Protein 1TXY (pdb70)

Sequence (170 aa):
TNRLVLSGTVCRAPLRKVSPSGIPHCQFVLEHRSVQEEAGFHRQAWCQPVIVSGHENQAITHSITVGSRITVQGFISCKVLHAEQIELITNRLVLSGTVCRAPLRKPHCQFVLEHRSVQEEAGFHRQAWCQPVIVSGHENQAITHSITVGSRITVQGFISCHVLHAEQIE

Nearest PDB structures (foldseek):
  7d8j-assembly1_B-2  TM=7.706E-01  e=7.312E-07  Staphylococcus aureus subsp. aureus ED98
  7dep-assembly1_B-2  TM=7.641E-01  e=1.452E-06  Staphylococcus aureus subsp. aureus ED98
  1x3g-assembly1_A-2  TM=7.595E-01  e=1.701E-06  Mycolicibacterium smegmatis
  3vdy-assembly1_A-2  TM=7.771E-01  e=6.708E-06  Bacillus subtilis
  1ue5-assembly1_A-2  TM=7.489E-01  e=1.023E-05  Mycobacterium tuberculosis

InterPro domains:
  IPR000424 Primosome PriB/single-strand DNA-binding [PS50935] (1-101)
  IPR000424 Primosome PriB/single-strand DNA-binding [cd04496] (6-100)
  IPR012340 Nucleic acid-binding, OB-fold [G3DSA:2.40.50.140] (1-104)
  IPR012340 Nucleic acid-binding, OB-fold [SSF50249] (1-103)
  IPR023646 Primosomal replication protein PriB [MF_00720] (2-100)
  IPR023646 Primosomal replication protein PriB [PF22657] (3-95)
  IPR023646 Primosomal replication protein PriB [PIRSF003135] (1-101)
  IPR023646 Primosomal replication protein PriB [TIGR04418] (3-99)

Structure (mmCIF, N/CA/C/O backbone):
data_1TXY
#
_entry.id   1TXY
#
_cell.length_a   49.902
_cell.length_b   60.294
_cell.length_c   66.304
_cell.angle_alpha   90.00
_cell.angle_beta   90.00
_cell.angle_gamma   90.00
#
_symmetry.space_group_name_H-M   'P 21 21 21'
#
loop_
_entity.id
_entity.type
_entity.pdbx_description
1 polymer 'Primosomal replication protein n'
2 water water
#
loop_
_atom_site.group_PDB
_atom_site.id
_atom_site.type_symbol
_atom_site.label_atom_id
_atom_site.label_alt_id
_atom_site.label_comp_id
_atom_site.label_asym_id
_atom_site.label_entity_id
_atom_site.label_seq_id
_atom_site.pdbx_PDB_ins_code
_atom_site.Cartn_x
_atom_site.Cartn_y
_atom_site.Cartn_z
_atom_site.occupancy
_atom_site.B_iso_or_equiv
_atom_site.auth_seq_id
_atom_site.auth_comp_id
_atom_site.auth_asym_id
_atom_site.auth_atom_id
_atom_site.pdbx_PDB_model_num
ATOM 9 N N . THR A 1 2 ? 42.176 4.274 25.317 1.00 20.54 2 THR A N 1
ATOM 10 C CA . THR A 1 2 ? 41.474 4.846 24.200 1.00 18.14 2 THR A CA 1
ATOM 11 C C . THR A 1 2 ? 41.430 4.013 22.885 1.00 16.43 2 THR A C 1
A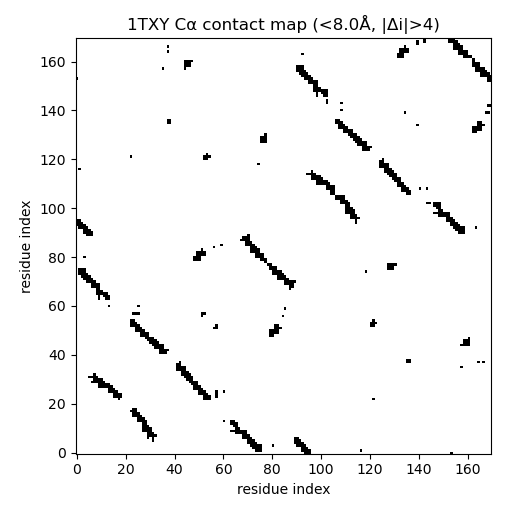TOM 12 O O . THR A 1 2 ? 42.419 3.405 22.441 1.00 14.57 2 THR A O 1
ATOM 16 N N . ASN A 1 3 ? 40.274 4.033 22.271 1.00 14.18 3 ASN A N 1
ATOM 17 C CA . ASN A 1 3 ? 39.988 3.388 21.004 1.00 12.04 3 ASN A CA 1
ATOM 18 C C . ASN A 1 3 ? 38.765 4.100 20.497 1.00 11.88 3 ASN A C 1
ATOM 19 O O . ASN A 1 3 ? 37.647 3.714 20.819 1.00 11.85 3 ASN A O 1
ATOM 24 N N . ARG A 1 4 ? 38.980 5.137 19.701 1.00 11.23 4 ARG A N 1
ATOM 25 C CA . ARG A 1 4 ? 37.881 5.940 19.170 1.00 11.58 4 ARG A CA 1
ATOM 26 C C . ARG A 1 4 ? 38.198 6.418 17.740 1.00 11.17 4 ARG A C 1
ATOM 27 O O . ARG A 1 4 ? 39.187 7.108 17.512 1.00 10.27 4 ARG A O 1
ATOM 35 N N . LEU A 1 5 ? 37.354 6.024 16.811 1.0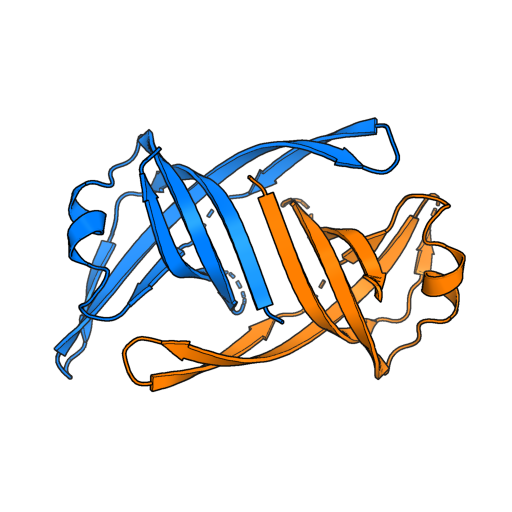0 9.09 5 LEU A N 1
ATOM 36 C CA . LEU A 1 5 ? 37.449 6.496 15.435 1.00 10.66 5 LEU A CA 1
ATOM 37 C C . LEU A 1 5 ? 36.191 7.284 15.087 1.00 10.06 5 LEU A C 1
ATOM 38 O O . LEU A 1 5 ? 35.081 6.858 15.396 1.00 10.12 5 LEU A O 1
ATOM 43 N N . VAL A 1 6 ? 36.389 8.431 14.486 1.00 9.80 6 VAL A N 1
ATOM 44 C CA . VAL A 1 6 ? 35.276 9.218 13.906 1.00 10.20 6 VAL A CA 1
ATOM 45 C C . VAL A 1 6 ? 35.622 9.348 12.465 1.00 10.26 6 VAL A C 1
ATOM 46 O O . VAL A 1 6 ? 36.727 9.852 12.109 1.00 10.04 6 VAL A O 1
ATOM 50 N N . LEU A 1 7 ? 34.716 8.887 11.609 1.00 9.80 7 LEU A N 1
ATOM 51 C CA . LEU A 1 7 ? 34.982 8.838 10.183 1.00 10.96 7 LEU A CA 1
ATOM 52 C C . LEU A 1 7 ? 33.718 9.208 9.413 1.00 11.04 7 LEU A C 1
ATOM 53 O O . LEU A 1 7 ? 32.674 8.606 9.604 1.00 10.33 7 LEU A O 1
ATOM 58 N N . SER A 1 8 ? 33.830 10.227 8.562 1.00 11.44 8 SER A N 1
ATOM 59 C CA . SER A 1 8 ? 32.711 10.580 7.699 1.00 12.44 8 SER A CA 1
ATOM 60 C C . SER A 1 8 ? 32.958 9.931 6.340 1.00 12.84 8 SER A C 1
ATOM 61 O O . SER A 1 8 ? 34.089 9.584 6.007 1.00 13.36 8 SER A O 1
ATOM 64 N N . GLY A 1 9 ? 31.912 9.775 5.555 1.00 12.32 9 GLY A N 1
ATOM 65 C CA . GLY A 1 9 ? 32.064 9.230 4.227 1.00 12.68 9 GLY A CA 1
ATOM 66 C C . GLY A 1 9 ? 30.735 8.999 3.563 1.00 12.00 9 GLY A C 1
ATOM 67 O O . GLY A 1 9 ? 29.698 9.481 4.046 1.00 12.29 9 GLY A O 1
ATOM 68 N N . THR A 1 10 ? 30.765 8.255 2.477 1.00 11.29 10 THR A N 1
ATOM 69 C CA . THR A 1 10 ? 29.540 7.937 1.743 1.00 12.03 10 THR A CA 1
ATOM 70 C C . THR A 1 10 ? 29.317 6.435 1.834 1.00 11.92 10 THR A C 1
ATOM 71 O O . THR A 1 10 ? 30.257 5.657 1.633 1.00 11.72 10 THR A O 1
ATOM 75 N N . VAL A 1 11 ? 28.100 6.023 2.152 1.00 10.66 11 VAL A N 1
ATOM 76 C CA . VAL A 1 11 ? 27.808 4.604 2.228 1.00 12.82 11 VAL A CA 1
ATOM 77 C C . VAL A 1 11 ? 27.941 4.017 0.828 1.00 13.72 11 VAL A C 1
ATOM 78 O O . VAL A 1 11 ? 27.356 4.548 -0.126 1.00 12.89 11 VAL A O 1
ATOM 82 N N . CYS A 1 12 ? 28.778 2.988 0.689 1.00 13.01 12 CYS A N 1
ATOM 83 C CA . CYS A 1 12 ? 28.988 2.376 -0.635 1.00 14.50 12 CYS A CA 1
ATOM 84 C C . CYS A 1 12 ? 28.394 0.970 -0.690 1.00 15.06 12 CYS A C 1
ATOM 85 O O . CYS A 1 12 ? 28.419 0.322 -1.720 1.00 14.23 12 CYS A O 1
ATOM 88 N N . ARG A 1 13 ? 27.905 0.493 0.446 1.00 15.46 13 ARG A N 1
ATOM 89 C CA . ARG A 1 13 ? 27.209 -0.798 0.496 1.00 16.63 13 ARG A CA 1
ATOM 90 C C . ARG A 1 13 ? 26.059 -0.713 1.471 1.00 16.25 13 ARG A C 1
ATOM 91 O O . ARG A 1 13 ? 26.266 -0.385 2.649 1.00 16.75 13 ARG A O 1
ATOM 99 N N . ALA A 1 14 ? 24.857 -0.989 0.988 1.00 16.34 14 ALA A N 1
ATOM 100 C CA . ALA A 1 14 ? 23.649 -0.907 1.792 1.00 17.47 14 ALA A CA 1
ATOM 101 C C . ALA A 1 14 ? 23.665 -1.866 2.995 1.00 17.32 14 ALA A C 1
ATOM 102 O O . ALA A 1 14 ? 24.297 -2.899 2.959 1.00 17.42 14 ALA A O 1
ATOM 104 N N . PRO A 1 15 ? 22.980 -1.480 4.058 1.00 17.28 15 PRO A N 1
ATOM 105 C CA . PRO A 1 15 ? 22.904 -2.293 5.269 1.00 18.16 15 PRO A CA 1
ATOM 106 C C . PRO A 1 15 ? 22.381 -3.707 5.021 1.00 19.01 15 PRO A C 1
ATOM 107 O O . PRO A 1 15 ? 21.356 -3.913 4.373 1.00 18.56 15 PRO A O 1
ATOM 111 N N . LEU A 1 16 ? 23.163 -4.675 5.174 1.00 19.24 16 LEU A N 1
ATOM 112 C CA . LEU A 1 16 ? 22.780 -6.068 5.422 1.00 20.35 16 LEU A CA 1
ATOM 113 C C . LEU A 1 16 ? 22.337 -6.247 6.878 1.00 21.01 16 LEU A C 1
ATOM 114 O O . LEU A 1 16 ? 23.100 -5.944 7.812 1.00 20.76 16 LEU A O 1
ATOM 119 N N . ARG A 1 17 ? 21.112 -6.766 7.050 1.00 20.51 17 ARG A N 1
ATOM 120 C CA . ARG A 1 17 ? 20.577 -6.902 8.385 1.00 21.58 17 ARG A CA 1
ATOM 121 C C . ARG A 1 17 ? 20.234 -8.314 8.822 1.00 22.01 17 ARG A C 1
ATOM 122 O O . ARG A 1 17 ? 19.806 -9.148 8.022 1.00 21.58 17 ARG A O 1
ATOM 130 N N . LYS A 1 18 ? 20.454 -8.583 10.111 1.00 21.93 18 LYS A N 1
ATOM 131 C CA . LYS A 1 18 ? 20.139 -9.890 10.662 1.00 21.45 18 LYS A CA 1
ATOM 132 C C . LYS A 1 18 ? 19.943 -9.817 12.161 1.00 20.46 18 LYS A C 1
ATOM 133 O O . LYS A 1 18 ? 20.279 -8.820 12.796 1.00 19.41 18 LYS A O 1
ATOM 139 N N . VAL A 1 19 ? 19.357 -10.870 12.719 1.00 19.39 19 VAL A N 1
ATOM 140 C CA . VAL A 1 19 ? 19.118 -10.952 14.144 1.00 19.02 19 VAL A CA 1
ATOM 141 C C . VAL A 1 19 ? 19.676 -12.261 14.657 1.00 18.79 19 VAL A C 1
ATOM 142 O O . VAL A 1 19 ? 19.546 -13.293 14.009 1.00 18.53 19 VAL A O 1
ATOM 146 N N . SER A 1 20 ? 20.362 -12.216 15.799 1.00 17.63 20 SER A N 1
ATOM 147 C CA . SER A 1 20 ? 20.917 -13.425 16.363 1.00 17.26 20 SER A CA 1
ATOM 148 C C . SER A 1 20 ? 19.800 -14.244 17.003 1.00 16.81 20 SER A C 1
ATOM 149 O O . SER A 1 20 ? 18.724 -13.720 17.264 1.00 15.97 20 SER A O 1
ATOM 152 N N . PRO A 1 21 ? 20.059 -15.520 17.264 1.00 16.87 21 PRO A N 1
ATOM 153 C CA . PRO A 1 21 ? 19.074 -16.375 17.936 1.00 17.45 21 PRO A CA 1
ATOM 154 C C . PRO A 1 21 ? 18.586 -15.745 19.248 1.00 17.50 21 PRO A C 1
ATOM 155 O O . PRO A 1 21 ? 17.381 -15.780 19.522 1.00 17.42 21 PRO A O 1
ATOM 159 N N . SER A 1 22 ? 19.496 -15.158 20.027 1.00 17.07 22 SER A N 1
ATOM 160 C CA . SER A 1 22 ? 19.124 -14.541 21.315 1.00 18.60 22 SER A CA 1
ATOM 161 C C . SER A 1 22 ? 18.296 -13.246 21.150 1.00 19.12 22 SER A C 1
ATOM 162 O O . SER A 1 22 ? 17.860 -12.655 22.144 1.00 19.54 22 SER A O 1
ATOM 165 N N . GLY A 1 23 ? 18.097 -12.816 19.909 1.00 17.72 23 GLY A N 1
ATOM 166 C CA . GLY A 1 23 ? 17.278 -11.657 19.631 1.00 18.24 23 GLY A CA 1
ATOM 167 C C . GLY A 1 23 ? 18.025 -10.336 19.498 1.00 18.28 23 GLY A C 1
ATOM 168 O O . GLY A 1 23 ? 17.424 -9.263 19.626 1.00 18.44 23 GLY A O 1
ATOM 169 N N . ILE A 1 24 ? 19.333 -10.397 19.239 1.00 17.29 24 ILE A N 1
ATOM 170 C CA . ILE A 1 24 ? 20.116 -9.184 19.083 1.00 17.24 24 ILE A CA 1
ATOM 171 C C . ILE A 1 24 ? 20.240 -8.811 17.604 1.00 16.84 24 ILE A C 1
ATOM 172 O O . ILE A 1 24 ? 20.818 -9.551 16.830 1.00 16.18 24 ILE A O 1
ATOM 177 N N . PRO A 1 25 ? 19.695 -7.659 17.234 1.00 16.63 25 PRO A N 1
ATOM 178 C CA . PRO A 1 25 ? 19.765 -7.186 15.844 1.00 17.23 25 PRO A CA 1
ATOM 179 C C . PRO A 1 25 ? 21.164 -6.704 15.495 1.00 17.11 25 PRO A C 1
ATOM 180 O O . PRO A 1 25 ? 21.849 -6.124 16.353 1.00 16.02 25 PRO A O 1
ATOM 184 N N . HIS A 1 26 ? 21.594 -7.010 14.280 1.00 16.58 26 HIS A N 1
ATOM 185 C CA . HIS A 1 26 ? 22.905 -6.566 13.786 1.00 18.11 26 HIS A CA 1
ATOM 186 C C . HIS A 1 26 ? 22.718 -6.005 12.380 1.00 18.13 26 HIS A C 1
ATOM 187 O O . HIS A 1 26 ? 21.965 -6.563 11.571 1.00 17.44 26 HIS A O 1
ATOM 194 N N . CYS A 1 27 ? 23.412 -4.904 12.090 1.00 17.04 27 CYS A N 1
ATOM 195 C CA . CYS A 1 27 ? 23.329 -4.287 10.795 1.00 18.65 27 CYS A CA 1
ATOM 196 C C . CYS A 1 27 ? 24.751 -3.971 10.335 1.00 18.21 27 CYS A C 1
ATOM 197 O O . CYS A 1 27 ? 25.560 -3.403 11.114 1.00 17.11 27 CYS A O 1
ATOM 200 N N . GLN A 1 28 ? 25.075 -4.378 9.117 1.00 16.15 28 GLN A N 1
ATOM 201 C CA . GLN A 1 28 ? 26.404 -4.193 8.580 1.00 15.94 28 GLN A CA 1
ATOM 202 C C . GLN A 1 28 ? 26.392 -3.485 7.213 1.00 15.28 28 GLN A C 1
ATOM 203 O O . GLN A 1 28 ? 25.690 -3.893 6.287 1.00 14.23 28 GLN A O 1
ATOM 209 N N . PHE A 1 29 ? 27.180 -2.419 7.102 1.00 14.20 29 PHE A N 1
ATOM 210 C CA . PHE A 1 29 ? 27.307 -1.722 5.830 1.00 12.95 29 PHE A CA 1
ATOM 211 C C . PHE A 1 29 ? 28.766 -1.293 5.643 1.00 12.45 29 PHE A C 1
ATOM 212 O O . PHE A 1 29 ? 29.599 -1.567 6.487 1.00 12.79 29 PHE A O 1
ATOM 220 N N . VAL A 1 30 ? 29.080 -0.680 4.518 1.00 12.06 30 VAL A N 1
ATOM 221 C CA . VAL A 1 30 ? 30.440 -0.227 4.263 1.00 11.48 30 VAL A CA 1
ATOM 222 C C . VAL A 1 30 ? 30.436 1.288 4.022 1.00 11.90 30 VAL A C 1
ATOM 223 O O . VAL A 1 30 ? 29.603 1.806 3.278 1.00 11.23 30 VAL A O 1
ATOM 227 N N . LEU A 1 31 ? 31.384 1.977 4.647 1.00 11.08 31 LEU A N 1
ATOM 228 C CA . LEU A 1 31 ? 31.494 3.419 4.553 1.00 11.33 31 LEU A CA 1
ATOM 229 C C . LEU A 1 31 ? 32.734 3.786 3.759 1.00 11.98 31 LEU A C 1
ATOM 230 O O . LEU A 1 31 ? 33.862 3.455 4.155 1.00 11.16 31 LEU A O 1
ATOM 235 N N . GLU A 1 32 ? 32.535 4.476 2.638 1.00 10.81 32 GLU A N 1
ATOM 236 C CA . GLU A 1 32 ? 33.628 4.913 1.821 1.00 11.56 32 GLU A CA 1
ATOM 237 C C . GLU A 1 32 ? 34.081 6.324 2.175 1.00 11.71 32 GLU A C 1
ATOM 238 O O . GLU A 1 32 ? 33.362 7.299 1.952 1.00 10.83 32 GLU A O 1
ATOM 244 N N . HIS A 1 33 ? 35.291 6.427 2.701 1.00 11.11 33 HIS A N 1
ATOM 245 C CA . HIS A 1 33 ? 35.833 7.721 3.074 1.00 12.41 33 HIS A CA 1
ATOM 246 C C . HIS A 1 33 ? 36.829 8.251 2.053 1.00 13.02 33 HIS A C 1
ATOM 247 O O . HIS A 1 33 ? 37.696 7.516 1.563 1.00 12.71 33 HIS A O 1
ATOM 254 N N . ARG A 1 34 ? 36.663 9.529 1.695 1.00 13.65 34 ARG A N 1
ATOM 255 C CA . ARG A 1 34 ? 37.638 10.196 0.850 1.00 16.67 34 ARG A CA 1
ATOM 256 C C . ARG A 1 34 ? 37.784 11.632 1.321 1.00 17.79 34 ARG A C 1
ATOM 257 O O . ARG A 1 34 ? 36.786 12.318 1.611 1.00 18.32 34 ARG A O 1
ATOM 265 N N . SER A 1 35 ? 39.020 12.096 1.446 1.00 16.65 35 SER A N 1
ATOM 266 C CA . SER A 1 35 ? 39.239 13.461 1.881 1.00 16.69 35 SER A CA 1
ATOM 267 C C . SER A 1 35 ? 40.673 13.863 1.667 1.00 16.28 35 SER A C 1
ATOM 268 O O . SER A 1 35 ? 41.528 13.026 1.342 1.00 16.10 35 SER A O 1
ATOM 271 N N . VAL A 1 36 ? 40.943 15.142 1.846 1.00 16.43 36 VAL A N 1
ATOM 272 C CA . VAL A 1 36 ? 42.324 15.603 1.857 1.00 16.55 36 VAL A CA 1
ATOM 273 C C . VAL A 1 36 ? 42.656 15.912 3.299 1.00 16.68 36 VAL A C 1
ATOM 274 O O . VAL A 1 36 ? 41.883 16.569 3.989 1.00 17.46 36 VAL A O 1
ATOM 278 N N . GLN A 1 37 ? 43.767 15.374 3.779 1.00 14.48 37 GLN A N 1
ATOM 279 C CA . GLN A 1 37 ? 44.191 15.585 5.139 1.00 15.31 37 GLN A CA 1
ATOM 280 C C . GLN A 1 37 ? 45.533 16.302 5.126 1.00 16.37 37 GLN A C 1
ATOM 281 O O . GLN A 1 37 ? 46.260 16.238 4.133 1.00 15.33 37 GLN A O 1
ATOM 287 N N . GLU A 1 38 ? 45.855 16.963 6.225 1.00 16.26 38 GLU A N 1
ATOM 288 C CA . GLU A 1 38 ? 47.149 17.593 6.352 1.00 18.48 38 GLU A CA 1
ATOM 289 C C . GLU A 1 38 ? 48.077 16.693 7.155 1.00 18.41 38 GLU A C 1
ATOM 290 O O . GLU A 1 38 ? 47.669 16.119 8.151 1.00 19.41 38 GLU A O 1
ATOM 296 N N . GLU A 1 39 ? 49.306 16.550 6.686 1.00 17.90 39 GLU A N 1
ATOM 297 C CA . GLU A 1 39 ? 50.312 15.774 7.379 1.00 18.88 39 GLU A CA 1
ATOM 298 C C . GLU A 1 39 ? 51.661 16.460 7.213 1.00 18.65 39 GLU A C 1
ATOM 299 O O . GLU A 1 39 ? 52.143 16.677 6.086 1.00 17.65 39 GLU A O 1
ATOM 305 N N . ALA A 1 40 ? 52.269 16.836 8.327 1.00 18.44 40 ALA A N 1
ATOM 306 C CA . ALA A 1 40 ? 53.582 17.490 8.274 1.00 17.67 40 ALA A CA 1
ATOM 307 C C . ALA A 1 40 ? 53.611 18.670 7.287 1.00 17.57 40 ALA A C 1
ATOM 308 O O . ALA A 1 40 ? 54.607 18.889 6.613 1.00 17.06 40 ALA A O 1
ATOM 310 N N . GLY A 1 41 ? 52.503 19.402 7.197 1.00 16.47 41 GLY A N 1
ATOM 311 C CA . GLY A 1 41 ? 52.440 20.571 6.348 1.00 17.98 41 GLY A CA 1
ATOM 312 C C . GLY A 1 41 ? 52.057 20.372 4.885 1.00 17.89 41 GLY A C 1
ATOM 313 O O . GLY A 1 41 ? 51.895 21.361 4.162 1.00 18.71 41 GLY A O 1
ATOM 314 N N . PHE A 1 42 ? 51.942 19.129 4.441 1.00 16.73 42 PHE A N 1
ATOM 315 C CA . PHE A 1 42 ? 51.567 18.845 3.045 1.00 16.77 42 PHE A CA 1
ATOM 316 C C . PHE A 1 42 ? 50.170 18.226 3.021 1.00 16.86 42 PHE A C 1
ATOM 317 O O . PHE A 1 42 ? 49.777 17.570 3.977 1.00 15.74 42 PHE A O 1
ATOM 325 N N . HIS A 1 43 ? 49.438 18.472 1.938 1.00 15.26 43 HIS A N 1
ATOM 326 C CA . HIS A 1 43 ? 48.098 17.905 1.754 1.00 16.85 43 HIS A CA 1
ATOM 327 C C . HIS A 1 43 ? 48.205 16.560 1.050 1.00 17.60 43 HIS A C 1
ATOM 328 O O . HIS A 1 43 ? 48.891 16.424 0.032 1.00 17.90 43 HIS A O 1
ATOM 335 N N . ARG A 1 44 ? 47.499 15.579 1.580 1.00 17.42 44 ARG A N 1
ATOM 336 C CA . ARG A 1 44 ? 47.540 14.232 1.061 1.00 17.91 44 ARG A CA 1
ATOM 337 C C . ARG A 1 44 ? 46.120 13.662 1.036 1.00 17.22 44 ARG A C 1
ATOM 338 O O . ARG A 1 44 ? 45.308 13.971 1.914 1.00 16.86 44 ARG A O 1
ATOM 346 N N . GLN A 1 45 ? 45.838 12.850 0.035 1.00 16.67 45 GLN A N 1
ATOM 347 C CA . GLN A 1 45 ? 44.532 12.208 -0.101 1.00 16.64 45 GLN A CA 1
ATOM 348 C C . GLN A 1 45 ? 44.460 11.019 0.864 1.00 16.27 45 GLN A C 1
ATOM 349 O O . GLN A 1 45 ? 45.409 10.248 0.991 1.00 14.69 45 GLN A O 1
ATOM 355 N N . ALA A 1 46 ? 43.363 10.931 1.597 1.00 15.18 46 ALA A N 1
ATOM 356 C CA . ALA A 1 46 ? 43.129 9.786 2.468 1.00 15.15 46 ALA A CA 1
ATOM 357 C C . ALA A 1 46 ? 41.886 9.069 1.925 1.00 14.73 46 ALA A C 1
ATOM 358 O O . ALA A 1 46 ? 40.906 9.710 1.570 1.00 15.02 46 ALA A O 1
ATOM 360 N N . TRP A 1 47 ? 41.966 7.756 1.841 1.00 14.13 47 TRP A N 1
ATOM 361 C CA . TRP A 1 47 ? 40.876 6.945 1.321 1.00 15.12 47 TRP A CA 1
ATOM 362 C C . TRP A 1 47 ? 40.789 5.647 2.088 1.00 14.69 47 TRP A C 1
ATOM 363 O O . TRP A 1 47 ? 41.807 5.041 2.406 1.00 13.66 47 TRP A O 1
ATOM 374 N N . CYS A 1 48 ? 39.560 5.248 2.408 1.00 14.21 48 CYS A N 1
ATOM 375 C CA . CYS A 1 48 ? 39.321 3.982 3.065 1.00 15.88 48 CYS A CA 1
ATOM 376 C C . CYS A 1 48 ? 37.894 3.496 2.824 1.00 15.11 48 CYS A C 1
ATOM 377 O O . CYS A 1 48 ? 36.966 4.301 2.759 1.00 15.84 48 CYS A O 1
ATOM 380 N N . GLN A 1 49 ? 37.736 2.190 2.678 1.00 13.55 49 GLN A N 1
ATOM 381 C CA . GLN A 1 49 ? 36.431 1.566 2.606 1.00 13.36 49 GLN A CA 1
ATOM 382 C C . GLN A 1 49 ? 36.301 0.811 3.929 1.00 12.58 49 GLN A C 1
ATOM 383 O O . GLN A 1 49 ? 36.969 -0.207 4.120 1.00 12.90 49 GLN A O 1
ATOM 397 N N . PRO A 1 51 ? 34.204 -1.160 6.811 1.00 9.38 51 PRO A N 1
ATOM 398 C CA . PRO A 1 51 ? 33.024 -1.923 7.214 1.00 9.38 51 PRO A CA 1
ATOM 399 C C . PRO A 1 51 ? 32.547 -1.368 8.549 1.00 9.36 51 PRO A C 1
ATOM 400 O O . PRO A 1 51 ? 33.373 -1.039 9.422 1.00 8.85 51 PRO A O 1
ATOM 404 N N . VAL A 1 52 ? 31.259 -1.210 8.697 1.00 8.85 52 VAL A N 1
ATOM 405 C CA . VAL A 1 52 ? 30.696 -0.698 9.908 1.00 10.08 52 VAL A CA 1
ATOM 406 C C . VAL A 1 52 ? 29.638 -1.694 10.411 1.00 10.63 52 VAL A C 1
ATOM 407 O O . VAL A 1 52 ? 28.857 -2.227 9.617 1.00 10.21 52 VAL A O 1
ATOM 411 N N . ILE A 1 53 ? 29.629 -1.947 11.708 1.00 10.32 53 ILE A N 1
ATOM 412 C CA . ILE A 1 53 ? 28.588 -2.762 12.302 1.00 11.16 53 ILE A CA 1
ATOM 413 C C . ILE A 1 53 ? 27.853 -1.997 13.383 1.00 11.54 53 ILE A C 1
ATOM 414 O O . ILE A 1 53 ? 28.472 -1.297 14.209 1.00 11.60 53 ILE A O 1
ATOM 419 N N . VAL A 1 54 ? 26.544 -2.066 13.346 1.00 10.92 54 VAL A N 1
ATOM 420 C CA . VAL A 1 54 ? 25.704 -1.443 14.328 1.00 13.25 54 VAL A CA 1
ATOM 421 C C . VAL A 1 54 ? 24.979 -2.590 15.038 1.00 14.64 54 VAL A C 1
ATOM 422 O O . VAL A 1 54 ? 24.188 -3.293 14.441 1.00 14.30 54 VAL A O 1
ATOM 426 N N . SER A 1 55 ? 25.295 -2.792 16.309 1.00 15.63 55 SER A N 1
ATOM 427 C CA . SER A 1 55 ? 24.730 -3.895 17.063 1.00 17.08 55 SER A CA 1
ATOM 428 C C . SER A 1 55 ? 23.871 -3.392 18.227 1.00 18.51 55 SER A C 1
ATOM 429 O O . SER A 1 55 ? 24.121 -2.331 18.784 1.00 18.53 55 SER A O 1
ATOM 432 N N . GLY A 1 56 ? 22.865 -4.179 18.597 1.00 19.40 56 GLY A N 1
ATOM 433 C CA . GLY A 1 56 ? 21.979 -3.796 19.681 1.00 20.70 56 GLY A CA 1
ATOM 434 C C . GLY A 1 56 ? 20.763 -3.075 19.161 1.00 21.76 56 GLY A C 1
ATOM 435 O O . GLY A 1 56 ? 20.747 -2.620 18.006 1.00 22.16 56 GLY A O 1
ATOM 436 N N . HIS A 1 57 ? 19.751 -2.954 20.001 1.00 22.59 57 HIS A N 1
ATOM 437 C CA . HIS A 1 57 ? 18.472 -2.371 19.595 1.00 24.57 57 HIS A CA 1
ATOM 438 C C . HIS A 1 57 ? 18.522 -0.869 19.384 1.00 25.21 57 HIS A C 1
ATOM 439 O O . HIS A 1 57 ? 17.870 -0.338 18.484 1.00 25.36 57 HIS A O 1
ATOM 446 N N . GLU A 1 58 ? 19.336 -0.201 20.182 1.0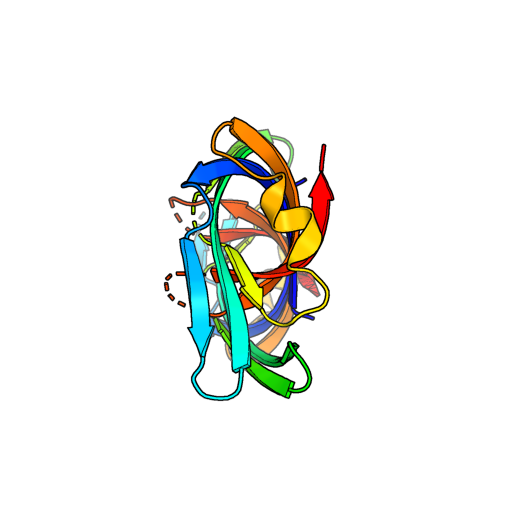0 26.28 58 GLU A N 1
ATOM 447 C CA . GLU A 1 58 ? 19.270 1.265 20.333 1.00 27.13 58 GLU A CA 1
ATOM 448 C C . GLU A 1 58 ? 19.628 2.103 19.122 1.00 27.29 58 GLU A C 1
ATOM 449 O O . GLU A 1 58 ? 19.191 3.255 19.018 1.00 28.15 58 GLU A O 1
ATOM 455 N N . ASN A 1 59 ? 20.432 1.559 18.217 1.00 26.26 59 ASN A N 1
ATOM 456 C CA . ASN A 1 59 ? 20.840 2.330 17.058 1.00 26.01 59 ASN A CA 1
ATOM 457 C C . ASN A 1 59 ? 20.317 1.784 15.738 1.00 24.16 59 ASN A C 1
ATOM 458 O O . ASN A 1 59 ? 20.735 2.250 14.677 1.00 24.05 59 ASN A O 1
ATOM 463 N N . GLN A 1 60 ? 19.411 0.817 15.810 1.00 21.94 60 GLN A N 1
ATOM 464 C CA . GLN A 1 60 ? 18.870 0.192 14.596 1.00 21.56 60 GLN A CA 1
ATOM 465 C C . GLN A 1 60 ? 17.988 1.142 13.806 1.00 20.55 60 GLN A C 1
ATOM 466 O O . GLN A 1 60 ? 18.042 1.160 12.571 1.00 20.18 60 GLN A O 1
ATOM 472 N N . ALA A 1 61 ? 17.185 1.927 14.517 1.00 19.87 61 ALA A N 1
ATOM 473 C CA . ALA A 1 61 ? 16.232 2.851 13.873 1.00 19.38 61 ALA A CA 1
ATOM 474 C C . ALA A 1 61 ? 16.850 3.710 12.755 1.00 18.82 61 ALA A C 1
ATOM 475 O O . ALA A 1 61 ? 16.371 3.665 11.595 1.00 18.14 61 ALA A O 1
ATOM 477 N N . ILE A 1 62 ? 17.858 4.514 13.102 1.00 17.73 62 ILE A N 1
ATOM 478 C CA . ILE A 1 62 ? 18.477 5.438 12.142 1.00 17.97 62 ILE A CA 1
ATOM 479 C C . ILE A 1 62 ? 19.009 4.708 10.899 1.00 17.79 62 ILE A C 1
ATOM 480 O O . ILE A 1 62 ? 18.974 5.224 9.791 1.00 18.58 62 ILE A O 1
ATOM 485 N N . THR A 1 63 ? 19.444 3.485 11.105 1.00 17.26 63 THR A N 1
ATOM 486 C CA . THR A 1 63 ? 20.003 2.649 10.066 1.00 17.88 63 THR A CA 1
ATOM 487 C C . THR A 1 63 ? 19.095 2.506 8.850 1.00 17.39 63 THR A C 1
ATOM 488 O O . THR A 1 63 ? 19.581 2.328 7.744 1.00 17.56 63 THR A O 1
ATOM 492 N N . HIS A 1 64 ? 17.778 2.554 9.058 1.00 16.50 64 HIS A N 1
ATOM 493 C CA . HIS A 1 64 ? 16.827 2.412 7.949 1.00 17.36 64 HIS A CA 1
ATOM 494 C C . HIS A 1 64 ? 16.774 3.615 7.023 1.00 17.19 64 HIS A C 1
ATOM 495 O O . HIS A 1 64 ? 16.077 3.595 6.017 1.00 16.83 64 HIS A O 1
ATOM 502 N N . SER A 1 65 ? 17.505 4.663 7.380 1.00 17.08 65 SER A N 1
ATOM 503 C CA . SER A 1 65 ? 17.577 5.861 6.535 1.00 17.28 65 SER A CA 1
ATOM 504 C C . SER A 1 65 ? 18.896 5.895 5.788 1.00 17.89 65 SER A C 1
ATOM 505 O O . SER A 1 65 ? 19.220 6.881 5.101 1.00 18.37 65 SER A O 1
ATOM 508 N N . ILE A 1 66 ? 19.673 4.822 5.927 1.00 17.63 66 ILE A N 1
ATOM 509 C CA . ILE A 1 66 ? 20.974 4.738 5.278 1.00 17.74 66 ILE A CA 1
ATOM 510 C C . ILE A 1 66 ? 20.921 3.841 4.042 1.00 18.09 66 ILE A C 1
ATOM 511 O O . ILE A 1 66 ? 20.603 2.659 4.139 1.00 18.59 66 ILE A O 1
ATOM 516 N N . THR A 1 67 ? 21.228 4.410 2.883 1.00 17.87 67 THR A N 1
ATOM 517 C CA . THR A 1 67 ? 21.321 3.637 1.644 1.00 17.94 67 THR A CA 1
ATOM 518 C C . THR A 1 67 ? 22.636 3.986 0.978 1.00 16.76 67 THR A C 1
ATOM 519 O O . THR A 1 67 ? 23.345 4.858 1.438 1.00 15.85 67 THR A O 1
ATOM 523 N N . VAL A 1 68 ? 22.956 3.300 -0.114 1.00 16.44 68 VAL A N 1
ATOM 524 C CA . VAL A 1 68 ? 24.147 3.639 -0.888 1.00 15.12 68 VAL A CA 1
ATOM 525 C C . VAL A 1 68 ? 24.001 5.093 -1.376 1.00 14.82 68 VAL A C 1
ATOM 526 O O . VAL A 1 68 ? 22.978 5.462 -1.946 1.00 14.85 68 VAL A O 1
ATOM 530 N N . GLY A 1 69 ? 25.028 5.921 -1.134 1.00 13.95 69 GLY A N 1
ATOM 531 C CA . GLY A 1 69 ? 24.956 7.325 -1.485 1.00 12.65 69 GLY A CA 1
ATOM 532 C C . GLY A 1 69 ? 24.743 8.206 -0.274 1.00 12.15 69 GLY A C 1
ATOM 533 O O . GLY A 1 69 ? 25.035 9.392 -0.321 1.00 11.63 69 GLY A O 1
ATOM 534 N N . SER A 1 70 ? 24.274 7.611 0.829 1.00 11.72 70 SER A N 1
ATOM 535 C CA . SER A 1 70 ? 24.083 8.336 2.077 1.00 11.86 70 SER A CA 1
ATOM 536 C C . SER A 1 70 ? 25.401 8.867 2.653 1.00 12.32 70 SER A C 1
ATOM 537 O O . SER A 1 70 ? 26.378 8.116 2.812 1.00 11.87 70 SER A O 1
ATOM 540 N N . ARG A 1 71 ? 25.424 10.146 2.980 1.00 10.77 71 ARG A N 1
ATOM 541 C CA . ARG A 1 71 ? 26.595 10.724 3.633 1.00 12.85 71 ARG A CA 1
ATOM 542 C C . ARG A 1 71 ? 26.387 10.723 5.147 1.00 12.34 71 ARG A C 1
ATOM 543 O O . ARG A 1 71 ? 25.392 11.269 5.655 1.00 11.50 71 ARG A O 1
ATOM 551 N N . ILE A 1 72 ? 27.297 10.077 5.867 1.00 11.56 72 ILE A N 1
ATOM 552 C CA . ILE A 1 72 ? 27.169 9.965 7.314 1.00 11.26 72 ILE A CA 1
ATOM 553 C C . ILE A 1 72 ? 28.503 10.097 8.009 1.00 11.95 72 ILE A C 1
ATOM 554 O O . ILE A 1 72 ? 29.553 10.088 7.361 1.00 12.36 72 ILE A O 1
ATOM 559 N N . THR A 1 73 ? 28.448 10.225 9.332 1.00 11.47 73 THR A N 1
ATOM 560 C CA . THR A 1 73 ? 29.635 10.222 10.185 1.00 12.49 73 THR A CA 1
ATOM 561 C C . THR A 1 73 ? 29.395 9.148 11.254 1.00 12.53 73 THR A C 1
ATOM 562 O O . THR A 1 73 ? 28.341 9.110 11.903 1.00 12.94 73 THR A O 1
ATOM 566 N N . VAL A 1 74 ? 30.352 8.258 11.417 1.00 12.25 74 VAL A N 1
ATOM 567 C CA . VAL A 1 74 ? 30.251 7.206 12.383 1.00 11.68 74 VAL A CA 1
ATOM 568 C C . VAL A 1 74 ? 31.322 7.389 13.436 1.00 12.72 74 VAL A C 1
ATOM 569 O O . VAL A 1 74 ? 32.494 7.665 13.126 1.00 12.68 74 VAL A O 1
ATOM 573 N N . GLN A 1 75 ? 30.917 7.218 14.676 1.00 11.80 75 GLN A N 1
ATOM 574 C CA . GLN A 1 75 ? 31.825 7.319 15.808 1.00 12.86 75 GLN A CA 1
ATOM 575 C C . GLN A 1 75 ? 31.770 5.984 16.528 1.00 11.83 75 GLN A C 1
ATOM 576 O O . GLN A 1 75 ? 30.694 5.458 16.814 1.00 11.27 75 GLN A O 1
ATOM 582 N N . GLY A 1 76 ? 32.930 5.389 16.783 1.00 10.42 76 GLY A N 1
ATOM 583 C CA . GLY A 1 76 ? 32.950 4.161 17.534 1.00 10.42 76 GLY A CA 1
ATOM 584 C C . GLY A 1 76 ? 34.341 3.620 17.769 1.00 9.99 76 GLY A C 1
ATOM 585 O O . GLY A 1 76 ? 35.316 4.364 17.731 1.00 9.38 76 GLY A O 1
ATOM 586 N N . PHE A 1 77 ? 34.430 2.323 17.999 1.00 9.48 77 PHE A N 1
ATOM 587 C CA . PHE A 1 77 ? 35.738 1.682 18.238 1.00 9.84 77 PHE A CA 1
ATOM 588 C C . PHE A 1 77 ? 36.078 0.692 17.128 1.00 10.65 77 PHE A C 1
ATOM 589 O O . PHE A 1 77 ? 35.200 0.092 16.514 1.00 10.34 77 PHE A O 1
ATOM 597 N N . ILE A 1 78 ? 37.360 0.568 16.826 1.00 10.39 78 ILE A N 1
ATOM 598 C CA . ILE A 1 78 ? 37.767 -0.340 15.799 1.00 11.22 78 ILE A CA 1
ATOM 599 C C . ILE A 1 78 ? 38.085 -1.696 16.394 1.00 12.23 78 ILE A C 1
ATOM 600 O O . ILE A 1 78 ? 38.540 -1.793 17.550 1.00 11.75 78 ILE A O 1
ATOM 605 N N . SER A 1 79 ? 37.851 -2.727 15.608 1.00 12.19 79 SER A N 1
ATOM 606 C CA . SER A 1 79 ? 38.181 -4.080 15.984 1.00 15.36 79 SER A CA 1
ATOM 607 C C . SER A 1 79 ? 38.666 -4.826 14.742 1.00 16.27 79 SER A C 1
ATOM 608 O O . SER A 1 79 ? 38.088 -4.702 13.663 1.00 15.80 79 SER A O 1
ATOM 611 N N . CYS A 1 80 ? 39.720 -5.617 14.913 1.00 15.99 80 CYS A N 1
ATOM 612 C CA . CYS A 1 80 ? 40.292 -6.349 13.807 1.00 17.40 80 CYS A CA 1
ATOM 613 C C . CYS A 1 80 ? 40.175 -7.860 13.955 1.00 17.56 80 CYS A C 1
ATOM 614 O O . CYS A 1 80 ? 40.149 -8.380 15.075 1.00 17.41 80 CYS A O 1
ATOM 617 N N . LYS A 1 89 ? 41.488 -7.987 9.064 1.00 21.94 89 LYS A N 1
ATOM 618 C CA . LYS A 1 89 ? 40.237 -7.327 8.678 1.00 21.61 89 LYS A CA 1
ATOM 619 C C . LYS A 1 89 ? 39.778 -6.355 9.755 1.00 20.76 89 LYS A C 1
ATOM 620 O O . LYS A 1 89 ? 39.585 -6.745 10.897 1.00 20.65 89 LYS A O 1
ATOM 634 N N . VAL A 1 91 ? 37.049 -3.506 11.343 1.00 14.87 91 VAL A N 1
ATOM 635 C CA . VAL A 1 91 ? 35.650 -3.104 11.372 1.00 13.73 91 VAL A CA 1
ATOM 636 C C . VAL A 1 91 ? 35.441 -2.019 12.403 1.00 12.56 91 VAL A C 1
ATOM 637 O O . VAL A 1 91 ? 36.069 -2.041 13.498 1.00 11.46 91 VAL A O 1
ATOM 641 N N . LEU A 1 92 ? 34.625 -1.050 12.055 1.00 10.31 92 LEU A N 1
ATOM 642 C CA . LEU A 1 92 ? 34.282 0.036 12.951 1.00 10.70 92 LEU A CA 1
ATOM 643 C C . LEU A 1 92 ? 32.949 -0.307 13.630 1.00 11.54 92 LEU A C 1
ATOM 644 O O . LEU A 1 92 ? 31.914 -0.438 12.956 1.00 9.69 92 LEU A O 1
ATOM 649 N N . HIS A 1 93 ? 32.985 -0.455 14.943 1.00 9.77 93 HIS A N 1
ATOM 650 C CA . HIS A 1 93 ? 31.746 -0.704 15.691 1.00 12.87 93 HIS A CA 1
ATOM 651 C C . HIS A 1 93 ? 31.116 0.606 16.115 1.00 12.63 93 HIS A C 1
ATOM 652 O O . HIS A 1 93 ? 31.654 1.319 16.948 1.00 12.83 93 HIS A O 1
ATOM 659 N N . ALA A 1 94 ? 29.974 0.910 15.509 1.00 13.49 94 ALA A N 1
ATOM 660 C CA . ALA A 1 94 ? 29.323 2.189 15.671 1.00 14.37 94 ALA A CA 1
ATOM 661 C C . ALA A 1 94 ? 28.736 2.389 17.066 1.00 15.81 94 ALA A C 1
ATOM 662 O O . ALA A 1 94 ? 28.015 1.521 17.580 1.00 16.49 94 ALA A O 1
ATOM 664 N N . GLU A 1 95 ? 29.072 3.514 17.676 1.00 15.85 95 GLU A N 1
ATOM 665 C CA . GLU A 1 95 ? 28.473 3.925 18.943 1.00 17.84 95 GLU A CA 1
ATOM 666 C C . GLU A 1 95 ? 27.559 5.112 18.675 1.00 18.08 95 GLU A C 1
ATOM 667 O O . GLU A 1 95 ? 26.534 5.258 19.327 1.00 18.91 95 GLU A O 1
ATOM 673 N N . GLN A 1 96 ? 27.938 5.952 17.707 1.00 17.68 96 GLN A N 1
ATOM 674 C CA . GLN A 1 96 ? 27.102 7.084 17.302 1.00 18.78 96 GLN A CA 1
ATOM 675 C C . GLN A 1 96 ? 27.083 7.198 15.770 1.00 18.62 96 GLN A C 1
ATOM 676 O O . GLN A 1 96 ? 28.130 7.026 15.107 1.00 16.86 96 GLN A O 1
ATOM 682 N N . ILE A 1 97 ? 25.912 7.520 15.217 1.00 17.71 97 ILE A N 1
ATOM 683 C CA . ILE A 1 97 ? 25.820 7.793 13.783 1.00 19.54 97 ILE A CA 1
ATOM 684 C C . ILE A 1 97 ? 25.175 9.129 13.544 1.00 20.77 97 ILE A C 1
ATOM 685 O O . ILE A 1 97 ? 24.117 9.451 14.124 1.00 19.69 97 ILE A O 1
ATOM 690 N N . GLU A 1 98 ? 25.818 9.933 12.711 1.00 21.07 98 GLU A N 1
ATOM 691 C CA . GLU A 1 98 ? 25.296 11.248 12.401 1.00 22.98 98 GLU A CA 1
ATOM 692 C C . GLU A 1 98 ? 25.004 11.316 10.904 1.00 23.78 98 GLU A C 1
ATOM 693 O O . GLU A 1 98 ? 25.907 11.127 10.072 1.00 22.80 98 GLU A O 1
ATOM 699 N N . LEU A 1 99 ? 23.744 11.545 10.572 1.00 23.72 99 LEU A N 1
ATOM 700 C CA . LEU A 1 99 ? 23.338 11.720 9.184 1.00 25.47 99 LEU A CA 1
ATOM 701 C C . LEU A 1 99 ? 23.739 13.125 8.743 1.00 25.78 99 LEU A C 1
ATOM 702 O O . LEU A 1 99 ? 23.290 14.108 9.318 1.00 26.79 99 LEU A O 1
ATOM 707 N N . ILE A 1 100 ? 24.590 13.215 7.731 1.00 26.25 100 ILE A N 1
ATOM 708 C CA . ILE A 1 100 ? 25.042 14.498 7.232 1.00 27.28 100 ILE A CA 1
ATOM 709 C C . ILE A 1 100 ? 23.985 15.154 6.351 1.00 27.84 100 ILE A C 1
ATOM 710 O O . ILE A 1 100 ? 23.243 14.455 5.656 1.00 28.78 100 ILE A O 1
ATOM 723 N N . THR B 1 2 ? 35.457 14.402 8.383 1.00 19.23 2 THR B N 1
ATOM 724 C CA . THR B 1 2 ? 36.092 13.884 9.594 1.00 16.99 2 THR B CA 1
ATOM 725 C C . THR B 1 2 ? 36.824 12.552 9.385 1.00 15.54 2 THR B C 1
ATOM 726 O O . THR B 1 2 ? 36.311 11.646 8.776 1.00 14.64 2 THR B O 1
ATOM 730 N N . ASN B 1 3 ? 38.058 12.490 9.876 1.00 13.50 3 ASN B N 1
ATOM 731 C CA . ASN B 1 3 ? 38.868 11.294 9.871 1.00 13.32 3 ASN B CA 1
ATOM 732 C C . ASN B 1 3 ? 39.844 11.412 11.036 1.00 13.36 3 ASN B C 1
ATOM 733 O O . ASN B 1 3 ? 40.954 11.979 10.886 1.00 12.08 3 ASN B O 1
ATOM 738 N N . ARG B 1 4 ? 39.449 10.874 12.181 1.00 11.95 4 ARG B N 1
ATOM 739 C CA . ARG B 1 4 ? 40.250 10.989 13.391 1.00 12.87 4 ARG B CA 1
ATOM 740 C C . ARG B 1 4 ? 40.225 9.700 14.221 1.00 12.74 4 ARG B C 1
ATOM 741 O O . ARG B 1 4 ? 39.178 9.267 14.700 1.00 12.29 4 ARG B O 1
ATOM 749 N N . LEU B 1 5 ? 41.382 9.116 14.384 1.00 12.31 5 LEU B N 1
ATOM 750 C CA . LEU B 1 5 ? 41.534 7.930 15.227 1.00 12.84 5 LEU B CA 1
ATOM 751 C C . LEU B 1 5 ? 42.423 8.240 16.406 1.00 13.55 5 LEU B C 1
ATOM 752 O O . LEU B 1 5 ? 43.497 8.816 16.239 1.00 12.83 5 LEU B O 1
ATOM 757 N N . VAL B 1 6 ? 41.941 7.914 17.613 1.00 13.78 6 VAL B N 1
ATOM 758 C CA . VAL B 1 6 ? 42.741 7.999 18.822 1.00 14.70 6 VAL B CA 1
ATOM 759 C C . VAL B 1 6 ? 42.893 6.554 19.317 1.00 15.33 6 VAL B C 1
ATOM 760 O O . VAL B 1 6 ? 41.894 5.866 19.584 1.00 15.57 6 VAL B O 1
ATOM 764 N N . LEU B 1 7 ? 44.124 6.063 19.381 1.00 14.89 7 LEU B N 1
ATOM 765 C CA . LEU B 1 7 ? 44.349 4.686 19.741 1.00 16.10 7 LEU B CA 1
ATOM 766 C C . LEU B 1 7 ? 45.502 4.521 20.721 1.00 17.46 7 LEU B C 1
ATOM 767 O O . LEU B 1 7 ? 46.617 4.986 20.468 1.00 16.17 7 LEU B O 1
ATOM 772 N N . SER B 1 8 ? 45.228 3.844 21.848 1.00 17.15 8 SER B N 1
ATOM 773 C CA . SER B 1 8 ? 46.279 3.546 22.807 1.00 19.00 8 SER B CA 1
ATOM 774 C C . SER B 1 8 ? 46.719 2.111 22.600 1.00 19.61 8 SER B C 1
ATOM 775 O O . SER B 1 8 ? 45.920 1.250 22.253 1.00 20.31 8 SER B O 1
ATOM 778 N N . GLY B 1 9 ? 4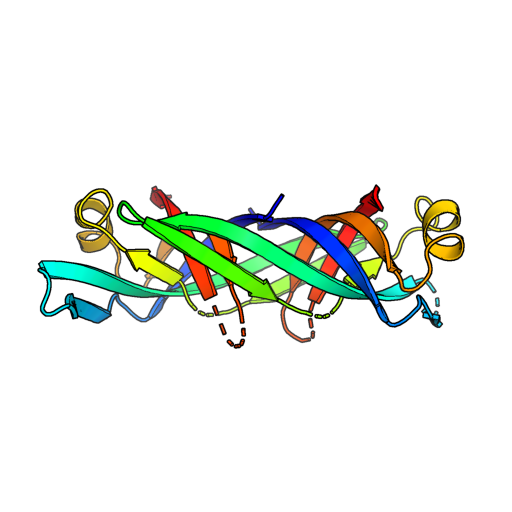7.993 1.840 22.814 1.00 19.15 9 GLY B N 1
ATOM 779 C CA . GLY B 1 9 ? 48.464 0.497 22.652 1.00 20.43 9 GLY B CA 1
ATOM 780 C C . GLY B 1 9 ? 49.910 0.306 23.033 1.00 21.35 9 GLY B C 1
ATOM 781 O O . GLY B 1 9 ? 50.550 1.189 23.576 1.00 20.64 9 GLY B O 1
ATOM 782 N N . THR B 1 10 ? 50.416 -0.877 22.748 1.00 21.75 10 THR B N 1
ATOM 783 C CA . THR B 1 10 ? 51.797 -1.190 22.992 1.00 23.84 10 THR B CA 1
ATOM 784 C C . THR B 1 10 ? 52.533 -1.352 21.678 1.00 23.69 10 THR B C 1
ATOM 785 O O . THR B 1 10 ? 52.027 -1.907 20.712 1.00 24.14 10 THR B O 1
ATOM 789 N N . VAL B 1 11 ? 53.729 -0.813 21.629 1.00 24.61 11 VAL B N 1
ATOM 790 C CA . VAL B 1 11 ? 54.528 -0.918 20.440 1.00 25.52 11 VAL B CA 1
ATOM 791 C C . VAL B 1 11 ? 54.960 -2.351 20.254 1.00 26.26 11 VAL B C 1
ATOM 792 O O . VAL B 1 11 ? 55.653 -2.930 21.119 1.00 26.01 11 VAL B O 1
ATOM 796 N N . CYS B 1 12 ? 54.536 -2.957 19.152 1.00 27.14 12 CYS B N 1
ATOM 797 C CA . CYS B 1 12 ? 54.913 -4.340 18.891 1.00 28.98 12 CYS B CA 1
ATOM 798 C C . CYS B 1 12 ? 56.021 -4.460 17.868 1.00 29.19 12 CYS B C 1
ATOM 799 O O . CYS B 1 12 ? 56.674 -5.496 17.779 1.00 29.87 12 CYS B O 1
ATOM 802 N N . ARG B 1 13 ? 56.243 -3.400 17.107 1.00 30.02 13 ARG B N 1
ATOM 803 C CA . ARG B 1 13 ? 57.359 -3.356 16.159 1.00 30.71 13 ARG B CA 1
ATOM 804 C C . ARG B 1 13 ? 58.176 -2.095 16.403 1.00 30.48 13 ARG B C 1
ATOM 805 O O . ARG B 1 13 ? 57.667 -0.984 16.264 1.00 30.79 13 ARG B O 1
ATOM 813 N N . ALA B 1 14 ? 59.443 -2.276 16.765 1.00 30.40 14 ALA B N 1
ATOM 814 C CA . ALA B 1 14 ? 60.341 -1.148 17.045 1.00 30.58 14 ALA B CA 1
ATOM 815 C C . ALA B 1 14 ? 60.338 -0.131 15.928 1.00 30.23 14 ALA B C 1
ATOM 816 O O . ALA B 1 14 ? 60.294 -0.488 14.753 1.00 29.85 14 ALA B O 1
ATOM 818 N N . PRO B 1 15 ? 60.366 1.141 16.305 1.00 30.64 15 PRO B N 1
ATOM 819 C CA . PRO B 1 15 ? 60.307 2.237 15.343 1.00 30.52 15 PRO B CA 1
ATOM 820 C C . PRO B 1 15 ? 61.524 2.240 14.442 1.00 30.32 15 PRO B C 1
ATOM 821 O O . PRO B 1 15 ? 62.657 2.237 14.937 1.00 30.30 15 PRO B O 1
ATOM 825 N N . LEU B 1 16 ? 61.295 2.184 13.136 1.00 29.62 16 LEU B N 1
ATOM 826 C CA . LEU B 1 16 ? 62.387 2.302 12.186 1.00 30.00 16 LEU B CA 1
ATOM 827 C C . LEU B 1 16 ? 62.264 3.644 11.481 1.00 30.55 16 LEU B C 1
ATOM 828 O O . LEU B 1 16 ? 61.216 3.961 10.889 1.00 29.99 16 LEU B O 1
ATOM 833 N N . ARG B 1 17 ? 63.303 4.459 11.613 1.00 29.59 17 ARG B N 1
ATOM 834 C CA . ARG B 1 17 ? 63.308 5.787 11.066 1.00 30.09 17 ARG B CA 1
ATOM 835 C C . ARG B 1 17 ? 63.671 5.745 9.586 1.00 29.99 17 ARG B C 1
ATOM 836 O O . ARG B 1 17 ? 64.840 5.640 9.224 1.00 29.00 17 ARG B O 1
ATOM 844 N N . LYS B 1 18 ? 62.647 5.801 8.739 1.00 29.84 18 LYS B N 1
ATOM 845 C CA . LYS B 1 18 ? 62.810 5.726 7.303 1.00 29.98 18 LYS B CA 1
ATOM 846 C C . LYS B 1 18 ? 63.139 7.086 6.708 1.00 30.35 18 LYS B C 1
ATOM 847 O O . LYS B 1 18 ? 62.660 8.114 7.179 1.00 30.07 18 LYS B O 1
ATOM 853 N N . PRO B 1 25 ? 60.904 11.858 5.293 1.00 26.24 25 PRO B N 1
ATOM 854 C CA . PRO B 1 25 ? 61.435 11.635 6.641 1.00 26.78 25 PRO B CA 1
ATOM 855 C C . PRO B 1 25 ? 60.353 11.203 7.610 1.00 26.01 25 PRO B C 1
ATOM 856 O O . PRO B 1 25 ? 59.564 12.037 8.052 1.00 25.94 25 PRO B O 1
ATOM 860 N N . HIS B 1 26 ? 60.307 9.913 7.942 1.00 25.34 26 HIS B N 1
ATOM 861 C CA . HIS B 1 26 ? 59.266 9.421 8.825 1.00 24.50 26 HIS B CA 1
ATOM 862 C C . HIS B 1 26 ? 59.654 8.151 9.581 1.00 23.74 26 HIS B C 1
ATOM 863 O O . HIS B 1 26 ? 60.429 7.330 9.085 1.00 22.88 26 HIS B O 1
ATOM 870 N N . CYS B 1 27 ? 59.116 8.023 10.788 1.00 22.05 27 CYS B N 1
ATOM 871 C CA . CYS B 1 27 ? 59.292 6.828 11.589 1.00 21.86 27 CYS B CA 1
ATOM 872 C C . CYS B 1 27 ? 58.074 5.953 11.407 1.00 21.68 27 CYS B C 1
ATOM 873 O O . CYS B 1 27 ? 56.922 6.473 11.337 1.00 20.73 27 CYS B O 1
ATOM 876 N N . GLN B 1 28 ? 58.297 4.656 11.295 1.00 19.87 28 GLN B N 1
ATOM 877 C CA . GLN B 1 28 ? 57.200 3.701 11.129 1.00 20.73 28 GLN B CA 1
ATOM 878 C C . GLN B 1 28 ? 57.331 2.590 12.164 1.00 19.89 28 GLN B C 1
ATOM 879 O O . GLN B 1 28 ? 58.451 2.163 12.505 1.00 18.48 28 GLN B O 1
ATOM 885 N N . PHE B 1 29 ? 56.207 2.183 12.716 1.00 18.46 29 PHE B N 1
ATOM 886 C CA . PHE B 1 29 ? 56.180 1.092 13.680 1.00 18.73 29 PHE B CA 1
ATOM 887 C C . PHE B 1 29 ? 54.770 0.505 13.701 1.00 19.53 29 PHE B C 1
ATOM 888 O O . PHE B 1 29 ? 53.903 0.954 12.968 1.00 18.20 29 PHE B O 1
ATOM 896 N N . VAL B 1 30 ? 54.564 -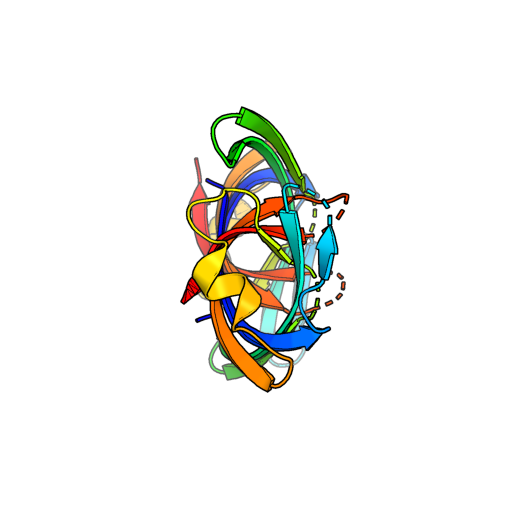0.528 14.516 1.00 19.29 30 VAL B N 1
ATOM 897 C CA . VAL B 1 30 ? 53.258 -1.134 14.610 1.00 19.61 30 VAL B CA 1
ATOM 898 C C . VAL B 1 30 ? 52.754 -1.013 16.037 1.00 19.56 30 VAL B C 1
ATOM 899 O O . VAL B 1 30 ? 53.519 -1.203 17.006 1.00 19.68 30 VAL B O 1
ATOM 903 N N . LEU B 1 31 ? 51.497 -0.634 16.173 1.00 18.88 31 LEU B N 1
ATOM 904 C CA . LEU B 1 31 ? 50.894 -0.492 17.477 1.00 19.39 31 LEU B CA 1
ATOM 905 C C . LEU B 1 31 ? 49.920 -1.638 17.718 1.00 18.73 31 LEU B C 1
ATOM 906 O O . LEU B 1 31 ? 49.006 -1.842 16.946 1.00 18.57 31 LEU B O 1
ATOM 911 N N . GLU B 1 32 ? 50.139 -2.383 18.799 1.00 19.06 32 GLU B N 1
ATOM 912 C CA . GLU B 1 32 ? 49.208 -3.460 19.168 1.00 19.04 32 GLU B CA 1
ATOM 913 C C . GLU B 1 32 ? 48.205 -2.947 20.189 1.00 17.64 32 GLU B C 1
ATOM 914 O O . GLU B 1 32 ? 48.585 -2.530 21.264 1.00 17.32 32 GLU B O 1
ATOM 920 N N . HIS B 1 33 ? 46.927 -2.971 19.846 1.00 16.71 33 HIS B N 1
ATOM 921 C CA . HIS B 1 33 ? 45.891 -2.504 20.738 1.00 16.36 33 HIS B CA 1
ATOM 922 C C . HIS B 1 33 ? 45.048 -3.674 21.257 1.00 16.68 33 HIS B C 1
ATOM 923 O O . HIS B 1 33 ? 44.677 -4.567 20.498 1.00 15.27 33 HIS B O 1
ATOM 930 N N . ARG B 1 34 ? 44.781 -3.654 22.564 1.00 16.22 34 ARG B N 1
ATOM 931 C CA . ARG B 1 34 ? 43.860 -4.615 23.163 1.00 17.22 34 ARG B CA 1
ATOM 932 C C . ARG B 1 34 ? 43.096 -3.917 24.276 1.00 16.95 34 ARG B C 1
ATOM 933 O O . ARG B 1 34 ? 43.699 -3.321 25.168 1.00 17.06 34 ARG B O 1
ATOM 941 N N . SER B 1 35 ? 41.772 -3.963 24.204 1.00 16.67 35 SER B N 1
ATOM 942 C CA . SER B 1 35 ? 40.929 -3.310 25.191 1.00 17.58 35 SER B CA 1
ATOM 943 C C . SER B 1 35 ? 39.585 -4.032 25.320 1.00 17.81 35 SER B C 1
ATOM 944 O O . SER B 1 35 ? 39.261 -4.907 24.531 1.00 17.49 35 SER B O 1
ATOM 947 N N . VAL B 1 36 ? 38.811 -3.642 26.313 1.00 17.63 36 VAL B N 1
ATOM 948 C CA . VAL B 1 36 ? 37.454 -4.133 26.452 1.00 18.74 36 VAL B CA 1
ATOM 949 C C . VAL B 1 36 ? 36.532 -2.977 26.142 1.00 19.75 36 VAL B C 1
ATOM 950 O O . VAL B 1 36 ? 36.694 -1.895 26.681 1.00 20.18 36 VAL B O 1
ATOM 954 N N . GLN B 1 37 ? 35.560 -3.211 25.264 1.00 20.63 37 GLN B N 1
ATOM 955 C CA . GLN B 1 37 ? 34.637 -2.183 24.845 1.00 22.44 37 GLN B CA 1
ATOM 956 C C . GLN B 1 37 ? 33.208 -2.625 25.119 1.00 23.73 37 GLN B C 1
ATOM 957 O O . GLN B 1 37 ? 32.912 -3.820 25.192 1.00 23.84 37 GLN B O 1
ATOM 963 N N . GLU B 1 38 ? 32.319 -1.659 25.270 1.00 25.74 38 GLU B N 1
ATOM 964 C CA . GLU B 1 38 ? 30.926 -1.937 25.587 1.00 27.16 38 GLU B CA 1
ATOM 965 C C . GLU B 1 38 ? 30.078 -1.933 24.316 1.00 28.00 38 GLU B C 1
ATOM 966 O O . GLU B 1 38 ? 30.206 -1.041 23.484 1.00 28.78 38 GLU B O 1
ATOM 972 N N . GLU B 1 39 ? 29.215 -2.932 24.178 1.00 28.72 39 GLU B N 1
ATOM 973 C CA . GLU B 1 39 ? 28.425 -3.068 22.967 1.00 29.86 39 GLU B CA 1
ATOM 974 C C . GLU B 1 39 ? 27.182 -3.899 23.147 1.00 28.92 39 GLU B C 1
ATOM 975 O O . GLU B 1 39 ? 27.252 -5.059 23.529 1.00 29.38 39 GLU B O 1
ATOM 981 N N . ALA B 1 40 ? 26.037 -3.307 22.836 1.00 29.77 40 ALA B N 1
ATOM 982 C CA . ALA B 1 40 ? 24.760 -4.015 22.908 1.00 29.24 40 ALA B CA 1
ATOM 983 C C . ALA B 1 40 ? 24.568 -4.761 24.231 1.00 29.76 40 ALA B C 1
ATOM 984 O O . ALA B 1 40 ? 24.207 -5.939 24.248 1.00 29.95 40 ALA B O 1
ATOM 986 N N . GLY B 1 41 ? 24.818 -4.068 25.333 1.00 30.00 41 GLY B N 1
ATOM 987 C CA . GLY B 1 41 ? 24.567 -4.610 26.659 1.00 30.18 41 GLY B CA 1
ATOM 988 C C . GLY B 1 41 ? 25.698 -5.450 27.203 1.00 30.40 41 GLY B C 1
ATOM 989 O O . GLY B 1 41 ? 25.657 -5.900 28.348 1.00 30.75 41 GLY B O 1
ATOM 990 N N . PHE B 1 42 ? 26.745 -5.600 26.395 1.00 30.45 42 PHE B N 1
ATOM 991 C CA . PHE B 1 42 ? 27.800 -6.548 26.698 1.00 30.52 42 PHE B CA 1
ATOM 992 C C . PHE B 1 42 ? 29.180 -5.970 26.547 1.00 30.01 42 PHE B C 1
ATOM 993 O O . PHE B 1 42 ? 29.376 -4.953 25.894 1.00 30.32 42 PHE B O 1
ATOM 1001 N N . HIS B 1 43 ? 30.149 -6.636 27.167 1.00 29.88 43 HIS B N 1
ATOM 1002 C CA . HIS B 1 43 ? 31.527 -6.226 27.056 1.00 29.58 43 HIS B CA 1
ATOM 1003 C C . HIS B 1 43 ? 32.200 -7.107 26.033 1.00 29.16 43 HIS B C 1
ATOM 1004 O O . HIS B 1 43 ? 32.199 -8.320 26.160 1.00 29.60 43 HIS B O 1
ATOM 1011 N N . ARG B 1 44 ? 32.737 -6.483 24.999 1.00 28.33 44 ARG B N 1
ATOM 1012 C CA . ARG B 1 44 ? 33.381 -7.213 23.924 1.00 27.79 44 ARG B CA 1
ATOM 1013 C C . ARG B 1 44 ? 34.812 -6.733 23.781 1.00 25.50 44 ARG B C 1
ATOM 1014 O O . ARG B 1 44 ? 35.077 -5.542 23.768 1.00 26.18 44 ARG B O 1
ATOM 1022 N N . GLN B 1 45 ? 35.737 -7.670 23.713 1.00 23.62 45 GLN B N 1
ATOM 1023 C CA . GLN B 1 45 ? 37.139 -7.318 23.568 1.00 22.77 45 GLN B CA 1
ATOM 1024 C C . GLN B 1 45 ? 37.401 -6.791 22.171 1.00 21.39 45 GLN B C 1
ATOM 1025 O O . GLN B 1 45 ? 36.731 -7.188 21.223 1.00 19.88 45 GLN B O 1
ATOM 1031 N N . ALA B 1 46 ? 38.380 -5.885 22.056 1.00 19.49 46 ALA B N 1
ATOM 1032 C CA . ALA B 1 46 ? 38.736 -5.326 20.769 1.00 19.75 46 ALA B CA 1
ATOM 1033 C C . ALA B 1 46 ? 40.239 -5.431 20.622 1.00 19.22 46 ALA B C 1
ATOM 1034 O O . ALA B 1 46 ? 40.970 -5.211 21.589 1.00 19.21 46 ALA B O 1
ATOM 1036 N N . TRP B 1 47 ?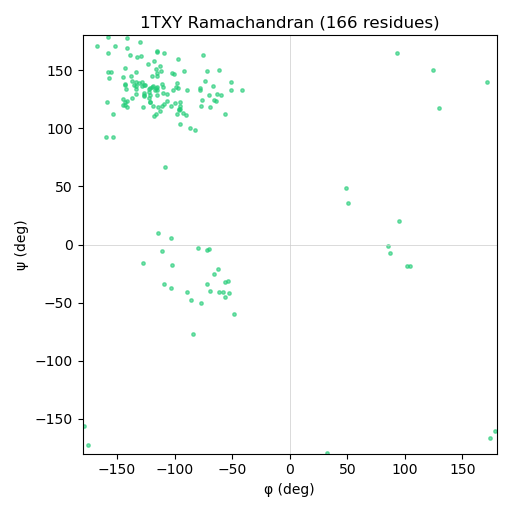 40.689 -5.783 19.445 1.00 18.15 47 TRP B N 1
ATOM 1037 C CA . TRP B 1 47 ? 42.105 -5.971 19.182 1.00 18.34 47 TRP B CA 1
ATOM 1038 C C . TRP B 1 47 ? 42.426 -5.510 17.752 1.00 19.05 47 TRP B C 1
ATOM 1039 O O . TRP B 1 47 ? 41.647 -5.727 16.842 1.00 17.70 47 TRP B O 1
ATOM 1050 N N . CYS B 1 48 ? 43.609 -4.921 17.586 1.00 18.73 48 CYS B N 1
ATOM 1051 C CA . CYS B 1 48 ? 44.084 -4.495 16.274 1.00 21.49 48 CYS B CA 1
ATOM 1052 C C . CYS B 1 48 ? 45.604 -4.385 16.326 1.00 21.05 48 CYS B C 1
ATOM 1053 O O . CYS B 1 48 ? 46.172 -4.091 17.378 1.00 21.79 48 CYS B O 1
ATOM 1056 N N . GLN B 1 49 ? 46.253 -4.642 15.209 1.00 20.53 49 GLN B N 1
ATOM 1057 C CA . GLN B 1 49 ? 47.673 -4.346 15.059 1.00 20.98 49 GLN B CA 1
ATOM 1058 C C . GLN B 1 49 ? 47.772 -3.270 13.983 1.00 20.65 49 GLN B C 1
ATOM 1059 O O . GLN B 1 49 ? 47.619 -3.560 12.804 1.00 20.90 49 GLN B O 1
ATOM 1073 N N . PRO B 1 51 ? 49.567 -0.357 11.811 1.00 18.17 51 PRO B N 1
ATOM 1074 C CA . PRO B 1 51 ? 50.757 0.294 11.283 1.00 17.71 51 PRO B CA 1
ATOM 1075 C C . PRO B 1 51 ? 50.621 1.797 11.504 1.00 17.51 51 PRO B C 1
ATOM 1076 O O . PRO B 1 51 ? 49.555 2.341 11.215 1.00 16.54 51 PRO B O 1
ATOM 1080 N N . VAL B 1 52 ? 51.682 2.451 12.010 1.00 16.02 52 VAL B N 1
ATOM 1081 C CA . VAL B 1 52 ? 51.619 3.867 12.289 1.00 16.79 52 VAL B CA 1
ATOM 1082 C C . VAL B 1 52 ? 52.764 4.583 11.595 1.00 16.93 52 VAL B C 1
ATOM 1083 O O . VAL B 1 52 ? 53.895 4.067 11.552 1.00 16.57 52 VAL B O 1
ATOM 1087 N N . ILE B 1 53 ? 52.467 5.726 11.004 1.00 17.01 53 ILE B N 1
ATOM 1088 C CA . ILE B 1 53 ? 53.482 6.529 10.358 1.00 18.35 53 ILE B CA 1
ATOM 1089 C C . ILE B 1 53 ? 53.491 7.903 10.977 1.00 19.12 53 ILE B C 1
ATOM 1090 O O . ILE B 1 53 ? 52.458 8.579 11.067 1.00 17.16 53 ILE B O 1
ATOM 1095 N N . VAL B 1 54 ? 54.674 8.315 11.423 1.00 19.16 54 VAL B N 1
ATOM 1096 C CA . VAL B 1 54 ? 54.839 9.642 11.993 1.00 20.44 54 VAL B CA 1
ATOM 1097 C C . VAL B 1 54 ? 55.813 10.433 11.152 1.00 21.69 54 VAL B C 1
ATOM 1098 O O . VAL B 1 54 ? 56.988 10.096 11.090 1.00 20.68 54 VAL B O 1
ATOM 1102 N N . SER B 1 55 ? 55.304 11.447 10.445 1.00 22.05 55 SER B N 1
ATOM 1103 C CA . SER B 1 55 ? 56.144 12.339 9.689 1.00 24.31 55 SER B CA 1
ATOM 1104 C C . SER B 1 55 ? 55.955 13.739 10.242 1.00 25.00 55 SER B C 1
ATOM 1105 O O . SER B 1 55 ? 54.847 14.166 10.524 1.00 26.72 55 SER B O 1
ATOM 1108 N N . GLY B 1 56 ? 57.035 14.444 10.400 1.00 26.24 56 GLY B N 1
ATOM 1109 C CA . GLY B 1 56 ? 56.990 15.725 11.059 1.00 27.37 56 GLY B CA 1
ATOM 1110 C C . GLY B 1 56 ? 58.065 15.714 12.104 1.00 27.00 56 GLY B C 1
ATOM 1111 O O . GLY B 1 56 ? 58.026 14.896 13.028 1.00 27.19 56 GLY B O 1
ATOM 1112 N N . HIS B 1 57 ? 59.022 16.612 11.953 1.00 27.18 57 HIS B N 1
ATOM 1113 C CA . HIS B 1 57 ? 60.160 16.709 12.841 1.00 27.70 57 HIS B CA 1
ATOM 1114 C C . HIS B 1 57 ? 59.733 17.038 14.256 1.00 27.63 57 HIS B C 1
ATOM 1115 O O . HIS B 1 57 ? 60.492 16.830 15.189 1.00 28.29 57 HIS B O 1
ATOM 1122 N N . GLU B 1 58 ? 58.538 17.593 14.403 1.00 28.51 58 GLU B N 1
ATOM 1123 C CA . GLU B 1 58 ? 58.000 17.950 15.719 1.00 29.81 58 GLU B CA 1
ATOM 1124 C C . GLU B 1 58 ? 57.929 16.714 16.614 1.00 30.42 58 GLU B C 1
ATOM 1125 O O . GLU B 1 58 ? 58.244 16.780 17.783 1.00 30.40 58 GLU B O 1
ATOM 1131 N N . ASN B 1 59 ? 57.518 15.595 16.037 1.00 31.03 59 ASN B N 1
ATOM 1132 C CA . ASN B 1 59 ? 57.436 14.345 16.762 1.00 32.98 59 ASN B CA 1
ATOM 1133 C C . ASN B 1 59 ? 58.534 13.396 16.317 1.00 33.87 59 ASN B C 1
ATOM 1134 O O . ASN B 1 59 ? 58.255 12.367 15.685 1.00 35.06 59 ASN B O 1
ATOM 1139 N N . GLN B 1 60 ? 59.776 13.736 16.603 1.00 34.40 60 GLN B N 1
ATOM 1140 C CA . GLN B 1 60 ? 60.868 12.849 16.253 1.00 34.61 60 GLN B CA 1
ATOM 1141 C C . GLN B 1 60 ? 61.742 12.582 17.459 1.00 34.54 60 GLN B C 1
ATOM 1142 O O . GLN B 1 60 ? 62.523 11.644 17.470 1.00 35.41 60 GLN B O 1
ATOM 1148 N N . ALA B 1 61 ? 61.597 13.399 18.493 1.00 34.77 61 ALA B N 1
ATOM 1149 C CA . ALA B 1 61 ? 62.312 13.151 19.740 1.00 34.54 61 ALA B CA 1
ATOM 1150 C C . ALA B 1 61 ? 61.620 12.032 20.487 1.00 34.41 61 ALA B C 1
ATOM 1151 O O . ALA B 1 61 ? 62.249 11.064 20.910 1.00 34.46 61 ALA B O 1
ATOM 1153 N N . ILE B 1 62 ? 60.303 12.162 20.633 1.00 34.16 62 ILE B N 1
ATOM 1154 C CA . ILE B 1 62 ? 59.500 11.159 21.320 1.00 33.88 62 ILE B CA 1
ATOM 1155 C C . ILE B 1 62 ? 59.575 9.814 20.617 1.00 33.44 62 ILE B C 1
ATOM 1156 O O . ILE B 1 62 ? 59.683 8.781 21.259 1.00 32.49 62 ILE B O 1
ATOM 1161 N N . THR B 1 63 ? 59.535 9.851 19.287 1.00 33.27 63 THR B N 1
ATOM 1162 C CA . THR B 1 63 ? 59.568 8.648 18.466 1.00 34.12 63 THR B CA 1
ATOM 1163 C C . THR B 1 63 ? 60.782 7.767 18.739 1.00 34.28 63 THR B C 1
ATOM 1164 O O . THR B 1 63 ? 60.663 6.558 18.883 1.00 34.73 63 THR B O 1
ATOM 1168 N N . HIS B 1 64 ? 61.946 8.381 18.828 1.00 34.37 64 HIS B N 1
ATOM 1169 C CA . HIS B 1 64 ? 63.188 7.623 18.949 1.00 34.92 64 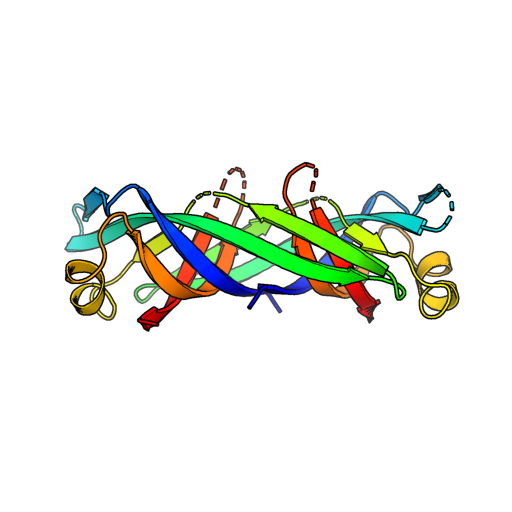HIS B CA 1
ATOM 1170 C C . HIS B 1 64 ? 63.471 7.112 20.363 1.00 34.76 64 HIS B C 1
ATOM 1171 O O . HIS B 1 64 ? 64.432 6.388 20.588 1.00 34.65 64 HIS B O 1
ATOM 1178 N N . SER B 1 65 ? 62.602 7.477 21.299 1.00 34.80 65 SER B N 1
ATOM 1179 C CA . SER B 1 65 ? 62.658 6.948 22.647 1.00 34.59 65 SER B CA 1
ATOM 1180 C C . SER B 1 65 ? 61.871 5.645 22.633 1.00 34.63 65 SER B C 1
ATOM 1181 O O . SER B 1 65 ? 62.339 4.619 23.109 1.00 34.99 65 SER B O 1
ATOM 1184 N N . ILE B 1 66 ? 60.683 5.704 22.051 1.00 33.75 66 ILE B N 1
ATOM 1185 C CA . ILE B 1 66 ? 59.801 4.555 21.923 1.00 33.76 66 ILE B CA 1
ATOM 1186 C C . ILE B 1 66 ? 60.542 3.280 21.536 1.00 33.49 66 ILE B C 1
ATOM 1187 O O . ILE B 1 66 ? 61.349 3.268 20.610 1.00 32.72 66 ILE B O 1
ATOM 1192 N N . THR B 1 67 ? 60.239 2.201 22.250 1.00 33.26 67 THR B N 1
ATOM 1193 C CA . THR B 1 67 ? 60.757 0.888 21.924 1.00 33.41 67 THR B CA 1
ATOM 1194 C C . THR B 1 67 ? 59.627 -0.107 22.096 1.00 33.12 67 THR B C 1
ATOM 1195 O O . THR B 1 67 ? 58.616 0.200 22.720 1.00 33.06 67 THR B O 1
ATOM 1199 N N . VAL B 1 68 ? 59.789 -1.292 21.530 1.00 32.76 68 VAL B N 1
ATOM 1200 C CA . VAL B 1 68 ? 58.784 -2.330 21.687 1.00 32.77 68 VAL B CA 1
ATOM 1201 C C . VAL B 1 68 ? 58.471 -2.497 23.170 1.00 31.97 68 VAL B C 1
ATOM 1202 O O . VAL B 1 68 ? 59.382 -2.562 23.991 1.00 32.02 68 VAL B O 1
ATOM 1206 N N . GLY B 1 69 ? 57.187 -2.542 23.508 1.00 31.15 69 GLY B N 1
ATOM 1207 C CA . GLY B 1 69 ? 56.764 -2.664 24.883 1.00 29.98 69 GLY B CA 1
ATOM 1208 C C . GLY B 1 69 ? 56.312 -1.338 25.455 1.00 29.64 69 GLY B C 1
ATOM 1209 O O . GLY B 1 69 ? 55.637 -1.290 26.474 1.00 30.36 69 GLY B O 1
ATOM 1210 N N . SER B 1 70 ? 56.707 -0.251 24.809 1.00 29.10 70 SER B N 1
ATOM 1211 C CA . SER B 1 70 ? 56.297 1.079 25.254 1.00 28.60 70 SER B CA 1
ATOM 1212 C C . SER B 1 70 ? 54.786 1.246 25.077 1.00 27.11 70 SER B C 1
ATOM 1213 O O . SER B 1 70 ? 54.250 0.851 24.062 1.00 27.04 70 SER B O 1
ATOM 1216 N N . ARG B 1 71 ? 54.127 1.816 26.086 1.00 26.42 71 ARG B N 1
ATOM 1217 C CA . ARG B 1 71 ? 52.694 2.081 26.034 1.00 26.30 71 ARG B CA 1
ATOM 1218 C C . ARG B 1 71 ? 52.452 3.537 25.586 1.00 25.61 71 ARG B C 1
ATOM 1219 O O . ARG B 1 71 ? 52.837 4.495 26.282 1.00 25.23 71 ARG B O 1
ATOM 1227 N N . ILE B 1 72 ? 51.830 3.698 24.425 1.00 23.70 72 ILE B N 1
ATOM 1228 C CA . ILE B 1 72 ? 51.592 5.013 23.876 1.00 22.54 72 ILE B CA 1
ATOM 1229 C C . ILE B 1 72 ? 50.138 5.238 23.469 1.00 21.78 72 ILE B C 1
ATOM 1230 O O . ILE B 1 72 ? 49.368 4.290 23.324 1.00 20.93 72 ILE B O 1
ATOM 1235 N N . THR B 1 73 ? 49.784 6.512 23.318 1.00 20.37 73 THR B N 1
ATOM 1236 C CA . THR B 1 73 ? 48.482 6.908 22.781 1.00 20.58 73 THR B CA 1
ATOM 1237 C C . THR B 1 73 ? 48.726 7.749 21.537 1.00 20.00 73 THR B C 1
ATOM 1238 O O . THR B 1 73 ? 49.439 8.755 21.590 1.00 20.43 73 THR B O 1
ATOM 1242 N N . VAL B 1 74 ? 48.175 7.323 20.404 1.00 18.90 74 VAL B N 1
ATOM 1243 C CA . VAL B 1 74 ? 48.411 7.987 19.151 1.00 18.23 74 VAL B CA 1
ATOM 1244 C C . VAL B 1 74 ? 47.129 8.599 18.585 1.00 17.88 74 VAL B C 1
ATOM 1245 O O . VAL B 1 74 ? 46.037 8.043 18.769 1.00 17.65 74 VAL B O 1
ATOM 1249 N N . GLN B 1 75 ? 47.269 9.755 17.920 1.00 15.84 75 GLN B N 1
ATOM 1250 C CA . GLN B 1 75 ? 46.134 10.397 17.281 1.00 15.91 75 GLN B CA 1
ATOM 1251 C C . GLN B 1 75 ? 46.487 10.841 15.863 1.00 15.62 75 GLN B C 1
ATOM 1252 O O . GLN B 1 75 ? 47.586 11.389 15.614 1.00 15.18 75 GLN B O 1
ATOM 1258 N N . GLY B 1 76 ? 45.587 10.592 14.930 1.00 13.61 76 GLY B N 1
ATOM 1259 C CA . GLY B 1 76 ? 45.810 10.979 13.552 1.00 13.26 76 GLY B CA 1
ATOM 1260 C C . GLY B 1 76 ? 44.680 10.550 12.662 1.00 12.75 76 GLY B C 1
ATOM 1261 O O . GLY B 1 76 ? 43.575 10.303 13.133 1.00 12.30 76 GLY B O 1
ATOM 1262 N N . PHE B 1 77 ? 44.955 10.494 11.367 1.00 12.52 77 PHE B N 1
ATOM 1263 C CA . PHE B 1 77 ? 43.938 10.076 10.401 1.00 12.86 77 PHE B CA 1
ATOM 1264 C C . PHE B 1 77 ? 44.335 8.743 9.803 1.00 13.47 77 PHE B C 1
ATOM 1265 O O . PHE B 1 77 ? 45.534 8.393 9.778 1.00 13.40 77 PHE B O 1
ATOM 1273 N N . ILE B 1 78 ? 43.349 7.971 9.349 1.00 13.07 78 ILE B 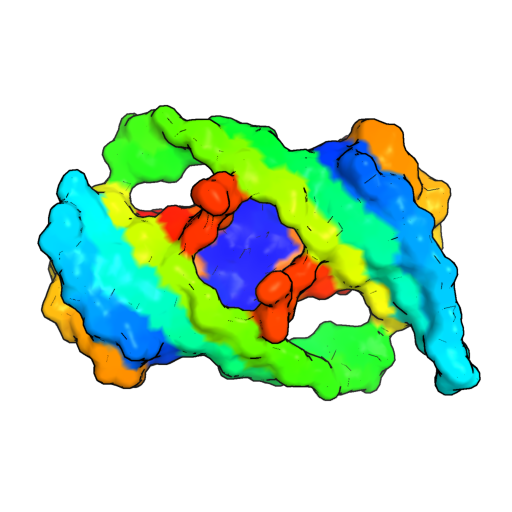N 1
ATOM 1274 C CA . ILE B 1 78 ? 43.640 6.676 8.761 1.00 13.72 78 ILE B CA 1
ATOM 1275 C C . ILE B 1 78 ? 43.560 6.749 7.246 1.00 14.31 78 ILE B C 1
ATOM 1276 O O . ILE B 1 78 ? 42.787 7.519 6.687 1.00 12.81 78 ILE B O 1
ATOM 1281 N N . SER B 1 79 ? 44.386 5.938 6.592 1.00 14.80 79 SER B N 1
ATOM 1282 C CA . SER B 1 79 ? 44.368 5.821 5.169 1.00 17.84 79 SER B CA 1
ATOM 1283 C C . SER B 1 79 ? 44.638 4.369 4.779 1.00 19.43 79 SER B C 1
ATOM 1284 O O . SER B 1 79 ? 45.326 3.625 5.493 1.00 19.15 79 SER B O 1
ATOM 1287 N N . CYS B 1 80 ? 44.117 3.973 3.643 1.00 20.24 80 CYS B N 1
ATOM 1288 C CA . CYS B 1 80 ? 44.242 2.589 3.226 1.00 23.40 80 CYS B CA 1
ATOM 1289 C C . CYS B 1 80 ? 45.129 2.455 2.013 1.00 23.79 80 CYS B C 1
ATOM 1290 O O . CYS B 1 80 ? 44.810 2.961 0.961 1.00 24.18 80 CYS B O 1
ATOM 1293 N N . HIS B 1 81 ? 46.266 1.782 2.203 1.00 25.13 81 HIS B N 1
ATOM 1294 C CA . HIS B 1 81 ? 47.254 1.576 1.152 1.00 26.25 81 HIS B CA 1
ATOM 1295 C C . HIS B 1 81 ? 46.967 0.296 0.346 1.00 26.21 81 HIS B C 1
ATOM 1296 O O . HIS B 1 81 ? 46.429 -0.688 0.875 1.00 26.57 81 HIS B O 1
ATOM 1311 N N . VAL B 1 91 ? 46.698 2.188 7.498 1.00 19.64 91 VAL B N 1
ATOM 1312 C CA . VAL B 1 91 ? 47.679 2.777 8.386 1.00 18.99 91 VAL B CA 1
ATOM 1313 C C . VAL B 1 91 ? 47.185 4.053 9.042 1.00 17.76 91 VAL B C 1
ATOM 1314 O O . VAL B 1 91 ? 46.366 4.790 8.466 1.00 17.96 91 VAL B O 1
ATOM 1318 N N . LEU B 1 92 ? 47.684 4.294 10.228 1.00 15.75 92 LEU B N 1
ATOM 1319 C CA . LEU B 1 92 ? 47.359 5.487 11.015 1.00 16.87 92 LEU B CA 1
ATOM 1320 C C . LEU B 1 92 ? 48.464 6.519 10.820 1.00 17.07 92 LEU B C 1
ATOM 1321 O O . LEU B 1 92 ? 49.621 6.296 11.240 1.00 16.60 92 LEU B O 1
ATOM 1326 N N . HIS B 1 93 ? 48.144 7.616 10.170 1.00 15.55 93 HIS B N 1
ATOM 1327 C CA . HIS B 1 93 ? 49.102 8.702 9.985 1.00 17.09 93 HIS B CA 1
ATOM 1328 C C . HIS B 1 93 ? 49.005 9.596 11.200 1.00 18.08 93 HIS B C 1
ATOM 1329 O O . HIS B 1 93 ? 48.096 10.430 11.304 1.00 16.43 93 HIS B O 1
ATOM 1336 N N . ALA B 1 94 ? 49.960 9.417 12.112 1.00 17.47 94 ALA B N 1
ATOM 1337 C CA . ALA B 1 94 ? 49.904 10.047 13.412 1.00 19.53 94 ALA B CA 1
ATOM 1338 C C . ALA B 1 94 ? 50.297 11.535 13.412 1.00 21.10 94 ALA B C 1
ATOM 1339 O O . ALA B 1 94 ? 51.294 11.924 12.836 1.00 22.11 94 ALA B O 1
ATOM 1341 N N . GLU B 1 95 ? 49.498 12.318 14.107 1.00 21.93 95 GLU B N 1
ATOM 1342 C CA . GLU B 1 95 ? 49.682 13.737 14.275 1.00 23.52 95 GLU B CA 1
ATOM 1343 C C . GLU B 1 95 ? 50.249 13.995 15.677 1.00 24.15 95 GLU B C 1
ATOM 1344 O O . GLU B 1 95 ? 51.099 14.878 15.862 1.00 22.91 95 GLU B O 1
ATOM 1350 N N . GLN B 1 96 ? 49.776 13.219 16.647 1.00 23.47 96 GLN B N 1
ATOM 1351 C CA . GLN B 1 96 ? 50.192 13.322 18.026 1.00 25.14 96 GLN B CA 1
ATOM 1352 C C . GLN B 1 96 ? 50.493 11.929 18.566 1.00 25.52 96 GLN B C 1
ATOM 1353 O O . GLN B 1 96 ? 49.876 10.949 18.152 1.00 24.62 96 GLN B O 1
ATOM 1359 N N . ILE B 1 97 ? 51.449 11.851 19.496 1.00 25.28 97 ILE B N 1
ATOM 1360 C CA . ILE B 1 97 ? 51.812 10.567 20.096 1.00 26.80 97 ILE B CA 1
ATOM 1361 C C . ILE B 1 97 ? 52.382 10.743 21.500 1.00 28.01 97 ILE B C 1
ATOM 1362 O O . ILE B 1 97 ? 53.443 11.372 21.673 1.00 27.54 97 ILE B O 1
ATOM 1367 N N . GLU B 1 98 ? 51.642 10.267 22.498 1.00 27.86 98 GLU B N 1
ATOM 1368 C CA . GLU B 1 98 ? 52.038 10.367 23.887 1.00 29.22 98 GLU B CA 1
ATOM 1369 C C . GLU B 1 98 ? 52.583 9.032 24.368 1.00 29.39 98 GLU B C 1
ATOM 1370 O O . GLU B 1 98 ? 51.844 8.043 24.428 1.00 27.66 98 GLU B O 1
#

GO terms:
  GO:0042802 identical protein binding (F, IPI)
  GO:0005515 protein binding (F, IPI)
  GO:0003697 single-stranded DNA binding (F, IDA)
  GO:0009314 response to radiation (P, IMP)
  GO:0006270 DNA replication initiation (P, IMP)
  GO:0006276 plasmid maintenance (P, IMP)
  GO:1990099 pre-primosome complex (C, IMP)

B-factor: mean 22.37, std 8.65, range [4.92, 73.69]

Radius of gyration: 17.04 Å; Cα contacts (8 Å, |Δi|>4): 454; chains: 2; bounding box: 47×37×28 Å

Organism: Escherichia coli (strain K12) (NCBI:txid83333)

Solvent-accessible surface area: 9472 Å² total

Secondary structure (DSSP, 8-state):
-EEEEEEEEEEEEEEEEE-TTS-EEEEEEEEEEEEEEETTEEEEEEE--EEEESSTTHHHHTT--TT-EEEEEEEE----EEEEEEEE-/-EEEEEEEEEEEEEEE--EEEEEEEEEEEEEETTEEEEEEE--EEEESGGGSTTTTT--TT-EEEEEEEE----EEEEEE-

CATH classification: 2.40.50.140

Foldseek 3Di:
DFKDKAKAFWAFAWDWDADPVGKIKTKTKGWGWDWDDDPHDTDIDIDMMEMEIGDPPVVVSVVHDGGWIKMFMAGDDPVYGYGPDIGGD/DFKDKAKFFWAFQWDVPPKTKTKGWGWDWDDDPNDIDIDIDMIEIEDDPVPPVVNNVHGGGDIKIFMAGDDPCHGHTPDMD